Protein AF-A0A7W1I164-F1 (afdb_monomer)

Nearest PDB structures (foldseek):
  8ua7-assembly1_F  TM=4.311E-01  e=1.683E+00  Medusavirus
  3b0d-assembly2_C  TM=5.073E-01  e=7.422E+00  Gallus gallus
  7yrd-assembly1_F  TM=4.474E-01  e=6.166E+00  Xenopus laevis
  8f0x-assembly1_C  TM=4.044E-01  e=7.895E+00  Saccharomyces cerevisiae S288C

Mean predicted aligned error: 8.83 Å

Secondary structure (DSSP, 8-state):
--HHHHHHHHHHHHHHHSS---S--HHHHHHHHHS-PPPPP-TTSHHHHHHHHHHHHHHHHHHHHHHHS----SSHHHHHHHHHHHHHHHHHHTT----PPBPTTS-B---SS---

Sequence (116 aa):
MEDKERVEVLEAALAQMLKPIKGILFSVIIKALAERQVLQINKSDPADEDLVLRLEKAILICAAELESKPVRRPRPNEVGNDVEAYVMRALPQVGLNAARPTSAAGAGKSTGYPDI

Foldseek 3Di:
DPVVVVVVVVVVVVVVVPPPDPDDDPQVVCCVPVVDGDDDQDPVDPVSVLVVVLLVQLVVQLVVVCVVPPDDDPDPLQSQLVSLVSSCVSNVVSVHHAAADADPVRDHDRPSHNRD

Structure (mmCIF, N/CA/C/O backbone):
data_AF-A0A7W1I164-F1
#
_entry.id   AF-A0A7W1I164-F1
#
loop_
_atom_site.group_PDB
_atom_site.id
_atom_site.type_symbol
_atom_site.label_atom_id
_atom_site.label_alt_id
_atom_site.label_comp_id
_atom_site.label_asym_id
_atom_site.label_entity_id
_atom_site.label_seq_id
_atom_site.pdbx_PDB_ins_code
_atom_site.Cartn_x
_atom_site.Cartn_y
_atom_site.Cartn_z
_atom_site.occupancy
_atom_site.B_iso_or_equiv
_atom_site.auth_seq_id
_atom_site.auth_comp_id
_atom_site.auth_asym_id
_atom_site.auth_atom_id
_atom_site.pdbx_PDB_model_num
ATOM 1 N N . MET A 1 1 ? 33.728 -0.468 -44.839 1.00 57.38 1 MET A N 1
ATOM 2 C CA . MET A 1 1 ? 33.560 -0.712 -43.397 1.00 57.38 1 MET A CA 1
ATOM 3 C C . MET A 1 1 ? 34.011 -2.137 -43.186 1.00 57.38 1 MET A C 1
ATOM 5 O O . MET A 1 1 ? 33.384 -3.032 -43.748 1.00 57.38 1 MET A O 1
ATOM 9 N N . GLU A 1 2 ? 35.173 -2.323 -42.567 1.00 72.62 2 GLU A N 1
ATOM 10 C CA . GLU A 1 2 ? 35.710 -3.664 -42.323 1.00 72.62 2 GLU A CA 1
ATOM 11 C C . GLU A 1 2 ? 34.717 -4.443 -41.453 1.00 72.62 2 GLU A C 1
ATOM 13 O O . GLU A 1 2 ? 34.043 -3.859 -40.602 1.00 72.62 2 GLU A O 1
ATOM 18 N N . ASP A 1 3 ? 34.582 -5.753 -41.672 1.00 81.44 3 ASP A N 1
ATOM 19 C CA . ASP A 1 3 ? 33.590 -6.571 -40.956 1.00 81.44 3 ASP A CA 1
ATOM 20 C C . ASP A 1 3 ? 33.727 -6.456 -39.432 1.00 81.44 3 ASP A C 1
ATOM 22 O O . ASP A 1 3 ? 32.731 -6.520 -38.715 1.00 81.44 3 ASP A O 1
ATOM 26 N N . LYS A 1 4 ? 34.938 -6.178 -38.941 1.00 86.25 4 LYS A N 1
ATOM 27 C CA . LYS A 1 4 ? 35.208 -5.927 -37.527 1.00 86.25 4 LYS A CA 1
ATOM 28 C C . LYS A 1 4 ? 34.549 -4.646 -37.001 1.00 86.25 4 LYS A C 1
ATOM 30 O O . LYS A 1 4 ? 33.885 -4.704 -35.973 1.00 86.25 4 LYS A O 1
ATOM 35 N N . GLU A 1 5 ? 34.650 -3.525 -37.719 1.00 88.38 5 GLU A N 1
ATOM 36 C CA . GLU A 1 5 ? 33.973 -2.273 -37.332 1.00 88.38 5 GLU A CA 1
ATOM 37 C C . GLU A 1 5 ? 32.452 -2.450 -37.306 1.00 88.38 5 GLU A C 1
ATOM 39 O O . GLU A 1 5 ? 31.773 -1.945 -36.415 1.00 88.38 5 GLU A O 1
ATOM 44 N N . ARG A 1 6 ? 31.896 -3.197 -38.270 1.00 88.94 6 ARG A N 1
ATOM 45 C CA . ARG A 1 6 ? 30.453 -3.482 -38.306 1.00 88.94 6 ARG A CA 1
ATOM 46 C C . ARG A 1 6 ? 30.012 -4.303 -37.100 1.00 88.94 6 ARG A C 1
ATOM 48 O O . ARG A 1 6 ? 28.968 -4.002 -36.525 1.00 88.94 6 ARG A O 1
ATOM 55 N N . VAL A 1 7 ? 30.782 -5.325 -36.731 1.00 92.88 7 VAL A N 1
ATOM 56 C CA . VAL A 1 7 ? 30.495 -6.155 -35.554 1.00 92.88 7 VAL A CA 1
ATOM 57 C C . VAL A 1 7 ? 30.582 -5.321 -34.276 1.00 92.88 7 VAL A C 1
ATOM 59 O O . VAL A 1 7 ? 29.643 -5.358 -33.489 1.00 92.88 7 VAL A O 1
ATOM 62 N N . GLU A 1 8 ? 31.615 -4.492 -34.109 1.00 93.62 8 GLU A N 1
ATOM 63 C CA . GLU A 1 8 ? 31.769 -3.626 -32.929 1.00 93.62 8 GLU A CA 1
ATOM 64 C C . GLU A 1 8 ? 30.611 -2.619 -32.785 1.00 93.62 8 GLU A C 1
ATOM 66 O O . GLU A 1 8 ? 30.080 -2.426 -31.689 1.00 93.62 8 GLU A O 1
ATOM 71 N N . VAL A 1 9 ? 30.150 -2.022 -33.892 1.00 90.75 9 VAL A N 1
ATOM 72 C CA . VAL A 1 9 ? 28.979 -1.124 -33.893 1.00 90.75 9 VAL A CA 1
ATOM 73 C C . VAL A 1 9 ? 27.701 -1.867 -33.489 1.00 90.75 9 VAL A C 1
ATOM 75 O O . VAL A 1 9 ? 26.895 -1.340 -32.716 1.00 90.75 9 VAL A O 1
ATOM 78 N N . LEU A 1 10 ? 27.505 -3.091 -33.984 1.00 91.69 10 LEU A N 1
ATOM 79 C CA . LEU A 1 10 ? 26.333 -3.908 -33.658 1.00 91.69 10 LEU A CA 1
ATOM 80 C C . LEU A 1 10 ? 26.351 -4.386 -32.201 1.00 91.69 10 LEU A C 1
ATOM 82 O O . LEU A 1 10 ? 25.319 -4.323 -31.531 1.00 91.69 10 LEU A O 1
ATOM 86 N N . GLU A 1 11 ? 27.507 -4.807 -31.689 1.00 92.81 11 GLU A N 1
ATOM 87 C CA . GLU A 1 11 ? 27.683 -5.197 -30.287 1.00 92.81 11 GLU A CA 1
ATOM 88 C C . GLU A 1 11 ? 27.423 -4.020 -29.342 1.00 92.81 11 GLU A C 1
ATOM 90 O O . GLU A 1 11 ? 26.710 -4.174 -28.346 1.00 92.81 11 GLU A O 1
ATOM 95 N N . ALA A 1 12 ? 27.918 -2.825 -29.676 1.00 90.94 12 ALA A N 1
ATOM 96 C CA . ALA A 1 12 ? 27.664 -1.614 -28.900 1.00 90.94 12 ALA A CA 1
ATOM 97 C C . ALA A 1 12 ? 26.171 -1.240 -28.881 1.00 90.94 12 ALA A C 1
ATOM 99 O O . ALA A 1 12 ? 25.629 -0.902 -27.822 1.00 90.94 12 ALA A O 1
ATOM 100 N N . ALA A 1 13 ? 25.486 -1.350 -30.024 1.00 86.88 13 ALA A N 1
ATOM 101 C CA . ALA A 1 13 ? 24.050 -1.101 -30.121 1.00 86.88 13 ALA A CA 1
ATOM 102 C C . ALA A 1 13 ? 23.239 -2.107 -29.283 1.00 86.88 13 ALA A C 1
ATOM 104 O O . ALA A 1 13 ? 22.378 -1.705 -28.494 1.00 86.88 13 ALA A O 1
ATOM 105 N N . LEU A 1 14 ? 23.555 -3.405 -29.377 1.00 87.88 14 LEU A N 1
ATOM 106 C CA . LEU A 1 14 ? 22.921 -4.443 -28.556 1.00 87.88 14 LEU A CA 1
ATOM 107 C C . LEU A 1 14 ? 23.170 -4.217 -27.063 1.00 87.88 14 LEU A C 1
ATOM 109 O O . LEU A 1 14 ? 22.235 -4.293 -26.267 1.00 87.88 14 LEU A O 1
ATOM 113 N N . ALA A 1 15 ? 24.400 -3.882 -26.669 1.00 87.50 15 ALA A N 1
ATOM 114 C CA . ALA A 1 15 ? 24.736 -3.601 -25.277 1.00 87.50 15 ALA A CA 1
ATOM 115 C C . ALA A 1 15 ? 23.920 -2.429 -24.709 1.00 87.50 15 ALA A C 1
ATOM 117 O O . ALA A 1 15 ? 23.569 -2.436 -23.529 1.00 87.50 15 ALA A O 1
ATOM 118 N N . GLN A 1 16 ? 23.584 -1.430 -25.530 1.00 81.81 16 GLN A N 1
ATOM 119 C CA . GLN A 1 16 ? 22.743 -0.309 -25.117 1.00 81.81 16 GLN A CA 1
ATOM 120 C C . GLN A 1 16 ? 21.265 -0.697 -24.983 1.00 81.81 16 GLN A C 1
ATOM 122 O O . GLN A 1 16 ? 20.613 -0.235 -24.048 1.00 81.81 16 GLN A O 1
ATOM 127 N N 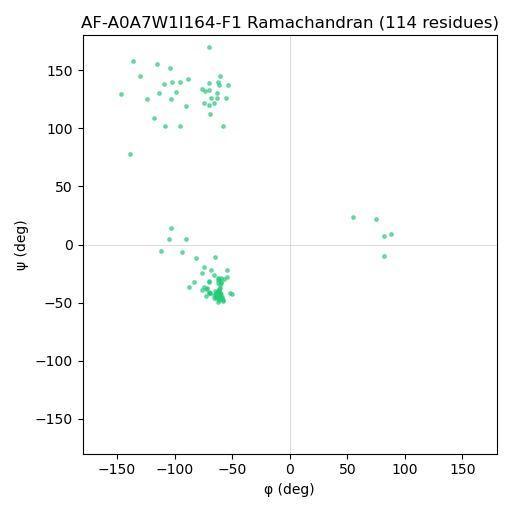. MET A 1 17 ? 20.756 -1.578 -25.848 1.00 79.62 17 MET A N 1
ATOM 128 C CA . MET A 1 17 ? 19.387 -2.110 -25.758 1.00 79.62 17 MET A CA 1
ATOM 129 C C . MET A 1 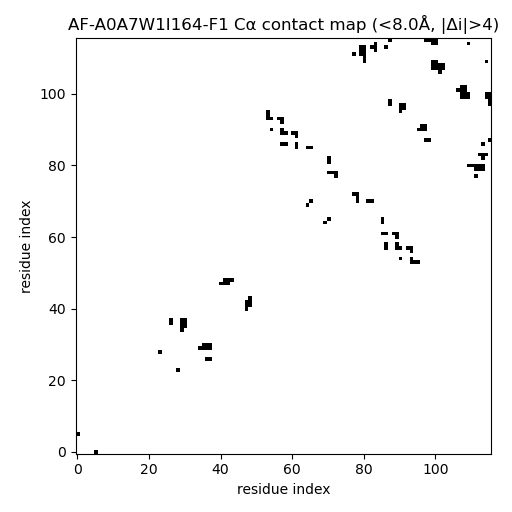17 ? 19.193 -3.067 -24.574 1.00 79.62 17 MET A C 1
ATOM 131 O O . MET A 1 17 ? 18.106 -3.140 -24.008 1.00 79.62 17 MET A O 1
ATOM 135 N N . LEU A 1 18 ? 20.246 -3.793 -24.193 1.00 80.25 18 LEU A N 1
ATOM 136 C CA . LEU A 1 18 ? 20.236 -4.741 -23.075 1.00 80.25 18 LEU A CA 1
ATOM 137 C C . LEU A 1 18 ? 20.424 -4.068 -21.710 1.00 80.25 18 LEU A C 1
ATOM 139 O O . LEU A 1 18 ? 20.220 -4.712 -20.678 1.00 80.25 18 LEU A O 1
ATOM 143 N N . LYS A 1 19 ? 20.807 -2.784 -21.670 1.00 80.69 19 LYS A N 1
ATOM 144 C CA . LYS A 1 19 ? 20.863 -2.037 -20.412 1.00 80.69 19 LYS A CA 1
ATOM 145 C C . LYS A 1 19 ? 19.441 -1.894 -19.866 1.00 80.69 19 LYS A C 1
ATOM 147 O O . LYS A 1 19 ? 18.600 -1.298 -20.539 1.00 80.69 19 LYS A O 1
ATOM 152 N N . PRO A 1 20 ? 19.166 -2.375 -18.638 1.00 75.50 20 PRO A N 1
ATOM 153 C CA . PRO A 1 20 ? 17.867 -2.184 -18.017 1.00 75.50 20 PRO A CA 1
ATOM 154 C C . PRO A 1 20 ? 17.553 -0.694 -17.979 1.00 75.50 20 PRO A C 1
ATOM 156 O O . PRO A 1 20 ? 18.364 0.091 -17.477 1.00 75.50 20 PRO A O 1
ATOM 159 N N . ILE A 1 21 ? 16.399 -0.301 -18.513 1.00 75.31 21 ILE A N 1
ATOM 160 C CA . ILE A 1 21 ? 16.011 1.102 -18.487 1.00 75.31 21 ILE A CA 1
ATOM 161 C C . ILE A 1 21 ? 15.709 1.462 -17.032 1.00 75.31 21 ILE A C 1
ATOM 163 O O . ILE A 1 21 ? 14.773 0.948 -16.423 1.00 75.31 21 ILE A O 1
ATOM 167 N N . LYS A 1 22 ? 16.555 2.312 -16.452 1.00 78.81 22 LYS A N 1
ATOM 168 C CA . LYS A 1 22 ? 16.429 2.804 -15.077 1.00 78.81 22 LYS A CA 1
ATOM 169 C C . LYS A 1 22 ? 15.904 4.236 -15.100 1.00 78.81 22 LYS A C 1
ATOM 171 O O . LYS A 1 22 ? 16.154 4.972 -16.047 1.00 78.81 22 LYS A O 1
ATOM 176 N N . GLY A 1 23 ? 15.199 4.635 -14.044 1.00 83.88 23 GLY A N 1
ATOM 177 C CA . GLY A 1 23 ? 14.719 6.012 -13.884 1.00 83.88 23 GLY A CA 1
ATOM 178 C C . GLY A 1 23 ? 13.430 6.347 -14.639 1.00 83.88 23 GLY A C 1
ATOM 179 O O . GLY A 1 23 ? 13.025 7.505 -14.640 1.00 83.88 23 GLY A O 1
ATOM 180 N N . ILE A 1 24 ? 12.755 5.364 -15.247 1.00 85.88 24 ILE A N 1
ATOM 181 C CA . ILE A 1 24 ? 11.384 5.569 -15.727 1.00 85.88 24 ILE A CA 1
ATOM 182 C C . ILE A 1 24 ? 10.449 5.603 -14.516 1.00 85.88 24 ILE A C 1
ATOM 184 O O . ILE A 1 24 ? 10.500 4.722 -13.657 1.00 85.88 24 ILE A O 1
ATOM 188 N N . LEU A 1 25 ? 9.572 6.605 -14.463 1.00 89.00 25 LEU A N 1
ATOM 189 C CA . LEU A 1 25 ? 8.535 6.687 -13.440 1.00 89.00 25 LEU A CA 1
ATOM 190 C C . LEU A 1 25 ? 7.585 5.489 -13.534 1.00 89.00 25 LEU A C 1
ATOM 192 O O . LEU A 1 25 ? 7.116 5.135 -14.616 1.00 89.00 25 LEU A O 1
ATOM 196 N N . PHE A 1 26 ? 7.231 4.921 -12.383 1.00 88.50 26 PHE A N 1
ATOM 197 C CA . PHE A 1 26 ? 6.270 3.821 -12.286 1.00 88.50 26 PHE A CA 1
ATOM 198 C C . PHE A 1 26 ? 4.960 4.115 -13.039 1.00 88.50 26 PHE A C 1
ATOM 200 O O . PHE A 1 26 ? 4.471 3.272 -13.785 1.00 88.50 26 PHE A O 1
ATOM 207 N N . SER A 1 27 ? 4.437 5.340 -12.928 1.00 92.25 27 SER A N 1
ATOM 208 C CA . SER A 1 27 ? 3.215 5.763 -13.623 1.00 92.25 27 SER A CA 1
ATOM 209 C C . SER A 1 27 ? 3.317 5.682 -15.150 1.00 92.25 27 SER A C 1
ATOM 211 O O . SER A 1 27 ? 2.338 5.334 -15.808 1.00 92.25 27 SER A O 1
ATOM 213 N N . VAL A 1 28 ? 4.496 5.951 -15.717 1.00 91.00 28 VAL A N 1
ATOM 214 C CA . VAL A 1 28 ? 4.754 5.833 -17.160 1.00 91.00 28 VAL A CA 1
ATOM 215 C C . VAL A 1 28 ? 4.772 4.366 -17.578 1.00 91.00 28 VAL A C 1
ATOM 217 O O . VAL A 1 28 ? 4.176 4.019 -18.595 1.00 91.00 28 VAL A O 1
ATOM 220 N N . ILE A 1 29 ? 5.389 3.499 -16.771 1.00 90.81 29 ILE A N 1
ATOM 221 C CA . ILE A 1 29 ? 5.420 2.052 -17.019 1.00 90.81 29 ILE A CA 1
ATOM 222 C C . ILE A 1 29 ? 3.999 1.477 -16.999 1.00 90.81 29 ILE A C 1
ATOM 224 O O . ILE A 1 29 ? 3.608 0.797 -17.943 1.00 90.81 29 ILE A O 1
ATOM 228 N N . ILE A 1 30 ? 3.202 1.786 -15.972 1.00 92.62 30 ILE A N 1
ATOM 229 C CA . ILE A 1 30 ? 1.813 1.307 -15.870 1.00 92.62 30 ILE A CA 1
ATOM 230 C C . ILE A 1 30 ? 0.967 1.800 -17.044 1.00 92.62 30 ILE A C 1
ATOM 232 O O . ILE A 1 30 ? 0.222 1.016 -17.631 1.00 92.62 30 ILE A O 1
ATOM 236 N N . LYS A 1 31 ? 1.131 3.064 -17.447 1.00 93.25 31 LYS A N 1
ATOM 237 C CA . LYS A 1 31 ? 0.437 3.607 -18.617 1.00 93.25 31 LYS A CA 1
ATOM 238 C C . LYS A 1 31 ? 0.800 2.874 -19.904 1.00 93.25 31 LYS A C 1
ATOM 240 O O . LYS A 1 31 ? -0.090 2.611 -20.703 1.00 93.25 31 LYS A O 1
ATOM 245 N N . ALA A 1 32 ? 2.073 2.541 -20.099 1.00 92.50 32 ALA A N 1
ATOM 246 C CA . ALA A 1 32 ? 2.529 1.838 -21.293 1.00 92.50 32 ALA A CA 1
ATOM 247 C C . ALA A 1 32 ? 2.108 0.359 -21.318 1.00 92.50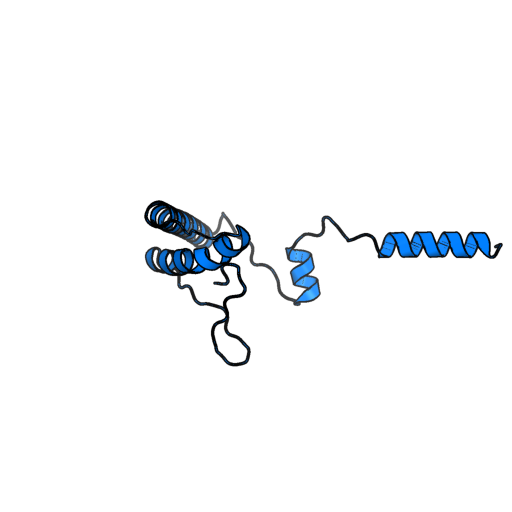 32 ALA A C 1
ATOM 249 O O . ALA A 1 32 ? 1.776 -0.153 -22.380 1.00 92.50 32 ALA A O 1
ATOM 250 N N . LEU A 1 33 ? 2.130 -0.326 -20.170 1.00 92.69 33 LEU A N 1
ATOM 251 C CA . LEU A 1 33 ? 1.878 -1.770 -20.098 1.00 92.69 33 LEU A CA 1
ATOM 252 C C . LEU A 1 33 ? 0.399 -2.133 -19.958 1.00 92.69 33 LEU A C 1
ATOM 254 O O . LEU A 1 33 ? -0.027 -3.156 -20.483 1.00 92.69 33 LEU A O 1
ATOM 258 N N . ALA A 1 34 ? -0.365 -1.338 -19.211 1.00 92.50 34 ALA A N 1
ATOM 259 C CA . ALA A 1 34 ? -1.752 -1.650 -18.873 1.00 92.50 34 ALA A CA 1
ATOM 260 C C . ALA A 1 34 ? -2.762 -0.705 -19.536 1.00 92.50 34 ALA A C 1
ATOM 262 O O . ALA A 1 34 ? -3.961 -0.889 -19.349 1.00 92.50 34 ALA A O 1
ATOM 263 N N . GLU A 1 35 ? -2.298 0.335 -20.241 1.00 93.19 35 GLU A N 1
ATOM 264 C CA . GLU A 1 35 ? -3.146 1.407 -20.790 1.00 93.19 35 GLU A CA 1
ATOM 265 C C . GLU A 1 35 ? -4.020 2.091 -19.716 1.00 93.19 35 GLU A C 1
ATOM 267 O O . GLU A 1 35 ? -5.058 2.693 -19.996 1.00 93.19 35 GLU A O 1
ATOM 272 N N . ARG A 1 36 ? -3.590 2.019 -18.448 1.00 93.62 36 ARG A N 1
ATOM 273 C CA . ARG A 1 36 ? -4.250 2.630 -17.285 1.00 93.62 36 ARG A CA 1
ATOM 274 C C . ARG A 1 36 ? -3.371 3.703 -16.660 1.00 93.62 36 ARG A C 1
ATOM 276 O O . ARG A 1 36 ? -2.152 3.682 -16.783 1.00 93.62 36 ARG A O 1
ATOM 283 N N . GLN A 1 37 ? -3.991 4.650 -15.963 1.00 93.81 37 GLN A N 1
ATOM 284 C CA . GLN A 1 37 ? -3.270 5.692 -15.234 1.00 93.81 37 GLN A CA 1
ATOM 285 C C . GLN A 1 37 ? -3.230 5.379 -13.741 1.00 93.81 37 GLN A C 1
ATOM 287 O O . GLN A 1 37 ? -4.218 4.926 -13.168 1.00 93.81 37 GLN A O 1
ATOM 292 N N . VAL A 1 38 ? -2.082 5.647 -13.119 1.00 92.44 38 VAL A N 1
ATOM 293 C CA . VAL A 1 38 ? -1.935 5.597 -11.662 1.00 92.44 38 VAL A CA 1
ATOM 294 C C . VAL A 1 38 ? -2.623 6.818 -11.066 1.00 92.44 38 VAL A C 1
ATOM 296 O O . VAL A 1 38 ? -2.247 7.948 -11.391 1.00 92.44 38 VAL A O 1
ATOM 299 N N . LEU A 1 39 ? -3.596 6.584 -10.187 1.00 91.50 39 LEU A N 1
ATOM 300 C CA . LEU A 1 39 ? -4.272 7.640 -9.439 1.00 91.50 39 LEU A CA 1
ATOM 301 C C . LEU A 1 39 ? -3.257 8.352 -8.540 1.00 91.50 39 LEU A C 1
ATOM 303 O O . LEU A 1 39 ? -2.509 7.711 -7.802 1.00 91.50 39 LEU A O 1
ATOM 307 N N . GLN A 1 40 ? -3.190 9.674 -8.661 1.00 91.38 4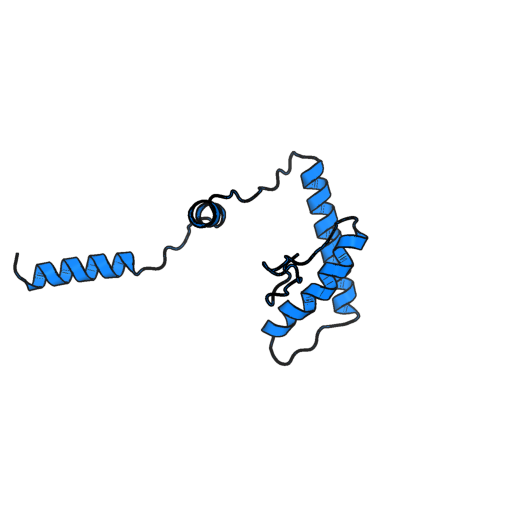0 GLN A N 1
ATOM 308 C CA . GLN A 1 40 ? -2.315 10.506 -7.841 1.00 91.38 40 GLN A CA 1
ATOM 309 C C . GLN A 1 40 ? -3.105 11.033 -6.649 1.00 91.38 40 GLN A C 1
ATOM 311 O O . GLN A 1 40 ? -4.241 11.455 -6.827 1.00 91.38 40 GLN A O 1
ATOM 316 N N . ILE A 1 41 ? -2.474 11.062 -5.475 1.00 92.50 41 ILE A N 1
ATOM 317 C CA . ILE A 1 41 ? -3.017 11.747 -4.300 1.00 92.50 41 ILE A CA 1
ATOM 318 C C . ILE A 1 41 ? -2.946 13.257 -4.545 1.00 92.50 41 ILE A C 1
ATOM 320 O O . ILE A 1 41 ? -1.857 13.821 -4.706 1.00 92.50 41 ILE A O 1
ATOM 324 N N . ASN A 1 42 ? -4.094 13.918 -4.530 1.00 94.50 42 ASN A N 1
ATOM 325 C CA . ASN A 1 42 ? -4.222 15.361 -4.553 1.00 94.50 42 ASN A CA 1
ATOM 326 C C . ASN A 1 42 ? -4.363 15.905 -3.127 1.00 94.50 42 ASN A C 1
ATOM 328 O O . ASN A 1 42 ? -5.440 15.909 -2.549 1.00 94.50 42 ASN A O 1
ATOM 332 N N . LYS A 1 43 ? -3.284 16.462 -2.572 1.00 90.31 43 LYS A N 1
ATOM 333 C CA . LYS A 1 43 ? -3.286 17.026 -1.207 1.00 90.31 43 LYS A CA 1
ATOM 334 C C . LYS A 1 43 ? -4.188 18.251 -1.018 1.00 90.31 43 LYS A C 1
ATOM 336 O O . LYS A 1 43 ? -4.352 18.704 0.106 1.00 90.31 43 LYS A O 1
ATOM 341 N N . SER A 1 44 ? -4.702 18.834 -2.097 1.00 94.88 44 SER A N 1
ATOM 342 C CA . SER A 1 44 ? -5.670 19.932 -2.029 1.00 94.88 44 SER A CA 1
ATOM 343 C C . SER A 1 44 ? -7.119 19.446 -2.093 1.00 94.88 44 SER A C 1
ATOM 345 O O . SER A 1 44 ? -8.025 20.263 -1.948 1.00 94.88 44 SER A O 1
ATOM 347 N N . ASP A 1 45 ? -7.344 18.150 -2.331 1.00 97.25 45 ASP A N 1
ATOM 348 C CA . ASP A 1 45 ? -8.660 17.526 -2.263 1.00 97.25 45 ASP A CA 1
ATOM 349 C C . ASP A 1 45 ? -8.907 16.998 -0.837 1.00 97.25 45 ASP A C 1
ATOM 351 O O . ASP A 1 45 ? -8.168 16.123 -0.374 1.00 97.25 45 ASP A O 1
ATOM 355 N N . PRO A 1 46 ? -9.945 17.488 -0.132 1.00 97.00 46 PRO A N 1
ATOM 356 C CA . PRO A 1 46 ? -10.281 17.013 1.208 1.00 97.00 46 PRO A CA 1
ATOM 357 C C . PRO A 1 46 ? -10.536 15.502 1.295 1.00 97.00 46 PRO A C 1
ATOM 359 O O . PRO A 1 46 ? -10.299 14.908 2.346 1.00 97.00 46 PRO A O 1
ATOM 362 N N . ALA A 1 47 ? -11.026 14.868 0.222 1.00 95.62 47 ALA A N 1
ATOM 363 C CA . ALA A 1 47 ? -11.275 13.427 0.212 1.00 95.62 47 ALA A CA 1
ATOM 364 C C . ALA A 1 47 ? -9.966 12.624 0.225 1.00 95.62 47 ALA A C 1
ATOM 366 O O . ALA A 1 47 ? -9.849 11.634 0.948 1.00 95.62 47 ALA A O 1
ATOM 367 N N . ASP A 1 48 ? -8.969 13.079 -0.531 1.00 96.44 48 ASP A N 1
ATOM 368 C CA . ASP A 1 48 ? -7.647 12.456 -0.574 1.00 96.44 48 ASP A CA 1
ATOM 369 C C . ASP A 1 48 ? -6.871 12.704 0.723 1.00 96.44 48 ASP A C 1
ATOM 371 O O . ASP A 1 48 ? -6.183 11.809 1.215 1.00 96.44 48 ASP A O 1
ATOM 375 N N . GLU A 1 49 ? -7.008 13.891 1.317 1.00 96.56 49 GLU A N 1
ATOM 376 C CA . GLU A 1 49 ? -6.439 14.186 2.634 1.00 96.56 49 GLU A CA 1
ATOM 377 C C . GLU A 1 49 ? -7.025 13.264 3.717 1.00 96.56 49 GLU A C 1
ATOM 379 O O . GLU A 1 49 ? -6.278 12.631 4.468 1.00 96.56 49 GLU A O 1
ATOM 384 N N . ASP A 1 50 ? -8.352 13.114 3.758 1.00 96.88 50 ASP A N 1
ATOM 385 C CA . ASP A 1 50 ? -9.028 12.196 4.681 1.00 96.88 50 ASP A CA 1
ATOM 386 C C . ASP A 1 50 ? -8.628 10.731 4.437 1.00 96.88 50 ASP A C 1
ATOM 388 O O . ASP A 1 50 ? -8.365 9.994 5.392 1.00 96.88 50 ASP A O 1
ATOM 392 N N . LEU A 1 51 ? -8.498 10.307 3.174 1.00 96.00 51 LEU A N 1
ATOM 393 C CA . LEU A 1 51 ? -7.999 8.975 2.827 1.00 96.00 51 LEU A CA 1
ATOM 394 C C . LEU A 1 51 ? -6.597 8.732 3.401 1.00 96.00 51 LEU A C 1
ATOM 396 O O . LEU A 1 51 ? -6.373 7.703 4.044 1.00 96.00 51 LEU A O 1
ATOM 400 N N . VAL A 1 52 ? -5.664 9.670 3.212 1.00 96.06 52 VAL A N 1
ATOM 401 C CA . VAL A 1 52 ? -4.294 9.560 3.743 1.00 96.06 52 VAL A CA 1
ATOM 402 C C . VAL A 1 52 ? -4.309 9.461 5.267 1.00 96.06 52 VAL A C 1
ATOM 404 O O . VAL A 1 52 ? -3.687 8.554 5.819 1.00 96.06 52 VAL A O 1
ATOM 407 N N . LEU A 1 53 ? -5.082 10.307 5.952 1.00 97.06 53 LEU A N 1
ATOM 408 C CA . LEU A 1 53 ? -5.200 10.273 7.414 1.00 97.06 53 LEU A CA 1
ATOM 409 C C . LEU A 1 53 ? -5.755 8.937 7.927 1.00 97.06 53 LEU A C 1
ATOM 411 O O . LEU A 1 53 ? -5.339 8.439 8.978 1.00 97.06 53 LEU A O 1
ATOM 415 N N . ARG A 1 54 ? -6.704 8.329 7.209 1.00 97.56 54 ARG A N 1
ATOM 416 C CA . ARG A 1 54 ? -7.233 7.001 7.557 1.00 97.56 54 ARG A CA 1
ATOM 417 C C . ARG A 1 54 ? -6.199 5.907 7.325 1.00 97.56 54 ARG A C 1
ATOM 419 O O . ARG A 1 54 ? -6.055 5.038 8.183 1.00 97.56 54 ARG A O 1
ATOM 426 N N . LEU A 1 55 ? -5.454 5.961 6.223 1.00 96.12 55 LEU A N 1
ATOM 427 C CA . LEU A 1 55 ? -4.370 5.015 5.945 1.00 96.12 55 LEU A CA 1
ATOM 428 C C . LEU A 1 55 ? -3.265 5.092 7.007 1.00 96.12 55 LEU A C 1
ATOM 430 O O . LEU A 1 55 ? -2.820 4.053 7.494 1.00 96.12 55 LEU A O 1
ATOM 434 N N . GLU A 1 56 ? -2.878 6.294 7.438 1.00 97.06 56 GLU A N 1
ATOM 435 C CA . GLU A 1 56 ? -1.929 6.489 8.542 1.00 97.06 56 GLU A CA 1
ATOM 436 C C . GLU A 1 56 ? -2.430 5.836 9.836 1.00 97.06 56 GLU A C 1
ATOM 438 O O . GLU A 1 56 ? -1.710 5.058 10.468 1.00 97.06 56 GLU A O 1
ATOM 443 N N . LYS A 1 57 ? -3.697 6.072 10.200 1.00 98.12 57 LYS A N 1
ATOM 444 C CA . LYS A 1 57 ? -4.323 5.430 11.368 1.00 98.12 57 LYS A CA 1
ATOM 445 C C . LYS A 1 57 ? -4.349 3.904 11.242 1.00 98.12 57 LYS A C 1
ATOM 447 O O . LYS A 1 57 ? -4.051 3.217 12.217 1.00 98.12 57 LYS A O 1
ATOM 452 N N . ALA A 1 58 ? -4.663 3.366 10.063 1.00 97.19 58 ALA A N 1
ATOM 453 C CA . ALA A 1 58 ? -4.665 1.922 9.827 1.00 97.19 58 ALA A CA 1
ATOM 454 C C . ALA A 1 58 ? -3.268 1.316 10.021 1.00 97.19 58 ALA A C 1
ATOM 456 O O . ALA A 1 58 ? -3.133 0.264 10.645 1.00 97.19 58 ALA A O 1
ATOM 457 N N . ILE A 1 59 ? -2.221 1.991 9.539 1.00 95.31 59 ILE A N 1
ATOM 458 C CA . ILE A 1 59 ? -0.835 1.544 9.716 1.00 95.31 59 ILE A CA 1
ATOM 459 C C . ILE A 1 59 ? -0.457 1.524 11.200 1.00 95.31 59 ILE A C 1
ATOM 461 O O . ILE A 1 59 ? 0.151 0.554 11.648 1.00 95.31 59 ILE A O 1
ATOM 465 N N . LEU A 1 60 ? -0.855 2.534 11.979 1.00 97.81 60 LEU A N 1
ATOM 466 C CA . LEU A 1 60 ? -0.595 2.565 13.424 1.00 97.81 60 LEU A CA 1
ATOM 467 C C . LEU A 1 60 ? -1.305 1.426 14.171 1.00 97.81 60 LEU A C 1
ATOM 469 O O . LEU A 1 60 ? -0.694 0.783 15.023 1.00 97.81 60 LEU A O 1
ATOM 473 N N . ILE A 1 61 ? -2.562 1.132 13.825 1.00 97.25 61 ILE A N 1
ATOM 474 C CA . ILE A 1 61 ? -3.310 -0.007 14.386 1.00 97.25 61 ILE A CA 1
ATOM 475 C C . ILE A 1 61 ? -2.611 -1.327 14.043 1.00 97.25 61 ILE A C 1
ATOM 477 O O . ILE A 1 61 ? -2.390 -2.162 14.920 1.00 97.25 61 ILE A O 1
ATOM 481 N N . CYS A 1 62 ? -2.226 -1.500 12.776 1.00 95.31 62 CYS A N 1
ATOM 482 C CA . CYS A 1 62 ? -1.496 -2.672 12.300 1.00 95.31 62 CYS A CA 1
ATOM 483 C C . CYS A 1 62 ? -0.166 -2.850 13.052 1.00 95.31 62 CYS A C 1
ATOM 485 O O . CYS A 1 62 ? 0.137 -3.948 13.517 1.00 95.31 62 CYS A O 1
ATOM 487 N N . ALA A 1 63 ? 0.598 -1.768 13.229 1.00 94.88 63 ALA A N 1
ATOM 488 C CA . ALA A 1 63 ? 1.870 -1.777 13.944 1.00 94.88 63 ALA A CA 1
ATOM 489 C C . ALA A 1 63 ? 1.704 -2.152 15.424 1.00 94.88 63 ALA A C 1
ATOM 491 O O . ALA A 1 63 ? 2.433 -3.012 15.912 1.00 94.88 63 ALA A O 1
ATOM 492 N N . ALA A 1 64 ? 0.716 -1.577 16.115 1.00 96.69 64 ALA A N 1
ATOM 493 C CA . ALA A 1 64 ? 0.418 -1.920 17.506 1.00 96.69 64 ALA A CA 1
ATOM 494 C C . ALA A 1 64 ? -0.000 -3.394 17.653 1.00 96.69 64 ALA A C 1
ATOM 496 O O . ALA A 1 64 ? 0.415 -4.089 18.585 1.00 96.69 64 ALA A O 1
ATOM 497 N N . GLU A 1 65 ? -0.791 -3.912 16.708 1.00 95.38 65 GLU A N 1
ATOM 498 C CA . GLU A 1 65 ? -1.167 -5.323 16.707 1.00 95.38 65 GLU A CA 1
ATOM 499 C C . GLU A 1 65 ? 0.052 -6.227 16.462 1.00 95.38 65 GLU A C 1
ATOM 501 O O . GLU A 1 65 ? 0.227 -7.214 17.181 1.00 95.38 65 GLU A O 1
ATOM 506 N N . LEU A 1 66 ? 0.922 -5.874 15.511 1.00 94.38 66 LEU A N 1
ATOM 507 C CA . LEU A 1 66 ? 2.178 -6.582 15.239 1.00 94.38 66 LEU A CA 1
ATOM 508 C C . LEU A 1 66 ? 3.131 -6.570 16.435 1.00 94.38 66 LEU A C 1
ATOM 510 O O . LEU A 1 66 ? 3.774 -7.581 16.702 1.00 94.38 66 LEU A O 1
ATOM 514 N N . GLU A 1 67 ? 3.210 -5.470 17.177 1.00 94.25 67 GLU A N 1
ATOM 515 C CA . GLU A 1 67 ? 4.009 -5.393 18.401 1.00 94.25 67 GLU A CA 1
ATOM 516 C C . GLU A 1 67 ? 3.472 -6.355 19.471 1.00 94.25 67 GLU A C 1
ATOM 518 O O . GLU A 1 67 ? 4.236 -7.106 20.081 1.00 94.25 67 GLU A O 1
ATOM 523 N N . SER A 1 68 ? 2.146 -6.409 19.642 1.00 95.19 68 SER A N 1
ATOM 524 C CA . SER A 1 68 ? 1.504 -7.323 20.597 1.00 95.19 68 SER A CA 1
ATOM 525 C C . SER A 1 68 ? 1.583 -8.800 20.182 1.00 95.19 68 SER A C 1
ATOM 527 O O . SER A 1 68 ? 1.642 -9.694 21.030 1.00 95.19 68 SER A O 1
ATOM 529 N N . LYS A 1 69 ? 1.570 -9.070 18.872 1.00 94.25 69 LYS A N 1
ATOM 530 C CA . LYS A 1 69 ? 1.541 -10.405 18.264 1.00 94.25 69 LYS A CA 1
ATOM 531 C C . LYS A 1 69 ? 2.493 -10.427 17.066 1.00 94.25 69 LYS A C 1
ATOM 533 O O . LYS A 1 69 ? 2.031 -10.353 15.925 1.00 94.25 69 LYS A O 1
ATOM 538 N N . PRO A 1 70 ? 3.808 -10.537 17.299 1.00 91.69 70 PRO A N 1
ATOM 539 C CA . PRO A 1 70 ? 4.787 -10.455 16.227 1.00 91.69 70 PRO A CA 1
ATOM 540 C C . PRO A 1 70 ? 4.728 -11.676 15.316 1.00 91.69 70 PRO A C 1
ATOM 542 O O . PRO A 1 70 ? 4.649 -12.819 15.775 1.00 91.69 70 PRO A O 1
ATOM 545 N N . VAL A 1 71 ? 4.847 -11.430 14.013 1.00 90.44 71 VAL A N 1
ATOM 546 C CA . VAL A 1 71 ? 5.056 -12.482 13.017 1.00 90.44 71 VAL A CA 1
ATOM 547 C C . VAL A 1 71 ? 6.450 -13.074 13.215 1.00 90.44 71 VAL A C 1
ATOM 549 O O . VAL A 1 71 ? 7.453 -12.360 13.225 1.00 90.44 71 VAL A O 1
ATOM 552 N N . ARG A 1 72 ? 6.529 -14.398 13.361 1.00 91.06 72 ARG A N 1
ATOM 553 C CA . ARG A 1 72 ? 7.795 -15.124 13.512 1.00 91.06 72 ARG A CA 1
ATOM 554 C C . ARG A 1 72 ? 7.964 -16.091 12.354 1.00 91.06 72 ARG A C 1
ATOM 556 O O . ARG A 1 72 ? 7.275 -17.105 12.291 1.00 91.06 72 ARG A O 1
ATOM 563 N N . ARG A 1 73 ? 8.904 -15.787 11.459 1.00 88.94 73 ARG A N 1
ATOM 564 C CA . ARG A 1 73 ? 9.259 -16.648 10.328 1.00 88.94 73 ARG A CA 1
ATOM 565 C C . ARG A 1 73 ? 10.766 -16.866 10.252 1.00 88.94 73 ARG A C 1
ATOM 567 O O . ARG A 1 73 ? 11.515 -15.939 10.553 1.00 88.94 73 ARG A O 1
ATOM 574 N N . PRO A 1 74 ? 11.225 -18.059 9.827 1.00 87.88 74 PRO A N 1
ATOM 575 C CA . PRO A 1 74 ? 12.649 -18.307 9.605 1.00 87.88 74 PRO A CA 1
ATOM 576 C C . PRO A 1 74 ? 13.237 -17.419 8.505 1.00 87.88 74 PRO A C 1
ATOM 578 O O . PRO A 1 74 ? 14.418 -17.088 8.546 1.00 87.88 74 PRO A O 1
ATOM 581 N N . ARG A 1 75 ? 12.419 -17.052 7.510 1.00 84.62 75 ARG A N 1
ATOM 582 C CA . ARG A 1 75 ? 12.832 -16.227 6.376 1.00 84.62 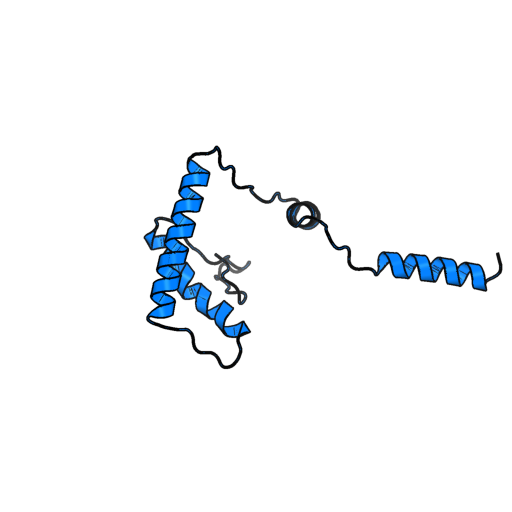75 ARG A CA 1
ATOM 583 C C . ARG A 1 75 ? 12.120 -14.868 6.412 1.00 84.62 75 ARG A C 1
ATOM 585 O O . ARG A 1 75 ? 10.894 -14.847 6.517 1.00 84.62 75 ARG A O 1
ATOM 592 N N . PRO A 1 76 ? 12.840 -13.739 6.276 1.00 81.50 76 PRO A N 1
ATOM 593 C CA . PRO A 1 76 ? 12.238 -12.404 6.327 1.00 81.50 76 PRO A CA 1
ATOM 594 C C . PRO A 1 76 ? 11.169 -12.141 5.260 1.00 81.50 76 PRO A C 1
ATOM 596 O O . PRO A 1 76 ? 10.214 -11.418 5.514 1.00 81.50 76 PRO A O 1
ATOM 599 N N . ASN A 1 77 ? 11.298 -12.734 4.072 1.00 76.81 77 ASN A N 1
ATOM 600 C CA . ASN A 1 77 ? 10.330 -12.547 2.989 1.00 76.81 77 ASN A CA 1
ATOM 601 C C . ASN A 1 77 ? 8.942 -13.123 3.320 1.00 76.81 77 ASN A C 1
ATOM 603 O O . ASN A 1 77 ? 7.954 -12.602 2.825 1.00 76.81 77 ASN A O 1
ATOM 607 N N . GLU A 1 78 ? 8.846 -14.135 4.187 1.00 79.25 78 GLU A N 1
ATOM 608 C CA . GLU A 1 78 ? 7.557 -14.686 4.637 1.00 79.25 78 GLU A CA 1
ATOM 609 C C . GLU A 1 78 ? 6.842 -13.765 5.637 1.00 79.25 78 GLU A C 1
ATOM 611 O O . GLU A 1 78 ? 5.630 -13.865 5.812 1.00 79.25 78 GLU A O 1
ATOM 616 N N . VAL A 1 79 ? 7.573 -12.839 6.270 1.00 84.62 79 VAL A N 1
ATOM 617 C CA . VAL A 1 79 ? 6.981 -11.844 7.172 1.00 84.62 79 VAL A CA 1
ATOM 618 C C . VAL A 1 79 ? 6.060 -10.905 6.395 1.00 84.62 79 VAL A C 1
ATOM 620 O O . VAL A 1 79 ? 4.974 -10.595 6.873 1.00 84.62 79 VAL A O 1
ATOM 623 N N . GLY A 1 80 ? 6.453 -10.505 5.180 1.00 76.75 80 GLY A N 1
ATOM 624 C CA . GLY A 1 80 ? 5.645 -9.636 4.318 1.00 76.75 80 GLY A CA 1
ATOM 625 C C . GLY A 1 80 ? 4.279 -10.237 3.974 1.00 76.75 80 GLY A C 1
ATOM 626 O O . GLY A 1 80 ? 3.270 -9.541 4.068 1.00 76.75 80 GLY A O 1
ATOM 627 N N . ASN A 1 81 ? 4.236 -11.538 3.667 1.00 79.88 81 ASN A N 1
ATOM 628 C CA . ASN A 1 81 ? 2.996 -12.266 3.381 1.00 79.88 81 ASN A CA 1
ATOM 629 C C . ASN A 1 81 ? 2.047 -12.258 4.587 1.00 79.88 81 ASN A C 1
ATOM 631 O O . ASN A 1 81 ? 0.8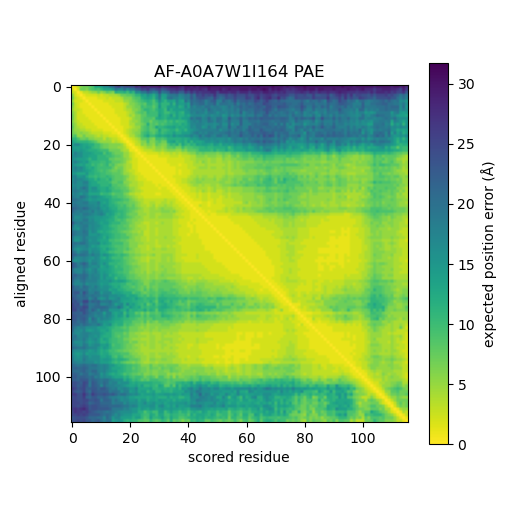47 -12.041 4.452 1.00 79.88 81 ASN A O 1
ATOM 635 N N . ASP A 1 82 ? 2.586 -12.500 5.780 1.00 86.75 82 ASP A N 1
ATOM 636 C CA . ASP A 1 82 ? 1.781 -12.642 6.992 1.00 86.75 82 ASP A CA 1
ATOM 637 C C . ASP A 1 82 ? 1.288 -11.289 7.533 1.00 86.75 82 ASP A C 1
ATOM 639 O O . ASP A 1 82 ? 0.243 -11.232 8.188 1.00 86.75 82 ASP A O 1
ATOM 643 N N . VAL A 1 83 ? 1.991 -10.190 7.225 1.00 89.44 83 VAL A N 1
ATOM 644 C CA . VAL A 1 83 ? 1.561 -8.820 7.561 1.00 89.44 83 VAL A CA 1
ATOM 645 C C . VAL A 1 83 ? 0.235 -8.462 6.883 1.00 89.44 83 VAL A C 1
ATOM 647 O O . VAL A 1 83 ? -0.556 -7.717 7.461 1.00 89.44 83 VAL A O 1
ATOM 650 N N . GLU A 1 84 ? -0.069 -9.030 5.712 1.00 88.88 84 GLU A N 1
ATOM 651 C CA . GLU A 1 84 ? -1.322 -8.782 4.985 1.00 88.88 84 GLU A CA 1
ATOM 652 C C . GLU A 1 84 ? -2.558 -8.981 5.875 1.00 88.88 84 GLU A C 1
ATOM 654 O O . GLU A 1 84 ? -3.472 -8.159 5.868 1.00 88.88 84 GLU A O 1
ATOM 659 N N . ALA A 1 85 ? -2.571 -10.026 6.708 1.00 89.12 85 ALA A N 1
ATOM 660 C CA . ALA A 1 85 ? -3.692 -10.304 7.602 1.00 89.12 85 ALA A CA 1
ATOM 661 C C . ALA A 1 85 ? -3.930 -9.177 8.626 1.00 89.12 85 ALA A C 1
ATOM 663 O O . ALA A 1 85 ? -5.076 -8.924 8.995 1.00 89.12 85 ALA A O 1
ATOM 664 N N . TYR A 1 86 ? -2.869 -8.508 9.081 1.00 92.75 86 TYR A N 1
ATOM 665 C CA . TYR A 1 86 ? -2.953 -7.383 10.014 1.00 92.75 86 TYR A CA 1
ATOM 666 C C . TYR A 1 86 ? -3.495 -6.139 9.307 1.00 92.75 86 TYR A C 1
ATOM 668 O O . TYR A 1 86 ? -4.418 -5.497 9.804 1.00 92.75 86 TYR A O 1
ATOM 676 N N . VAL A 1 87 ? -3.009 -5.854 8.095 1.00 92.19 87 VAL A N 1
ATOM 677 C CA . VAL A 1 87 ? -3.497 -4.721 7.290 1.00 92.19 87 VAL A CA 1
ATOM 678 C C . VAL A 1 87 ? -4.979 -4.896 6.935 1.00 92.19 87 VAL A C 1
ATOM 680 O O . VAL A 1 87 ? -5.771 -3.976 7.135 1.00 92.19 87 VAL A O 1
ATOM 683 N N . MET A 1 88 ? -5.382 -6.101 6.515 1.00 91.06 88 MET A N 1
ATOM 684 C CA . MET A 1 88 ? -6.779 -6.446 6.211 1.00 91.06 88 MET A CA 1
ATOM 685 C C . MET A 1 88 ? -7.720 -6.273 7.413 1.00 91.06 88 MET A C 1
ATOM 687 O O . MET A 1 88 ? -8.901 -5.992 7.225 1.00 91.06 88 MET A O 1
ATOM 691 N N . ARG A 1 89 ? -7.223 -6.431 8.649 1.00 93.06 89 ARG A N 1
ATOM 692 C CA . ARG A 1 89 ? -7.998 -6.158 9.872 1.00 93.06 89 ARG A CA 1
ATOM 693 C C . ARG A 1 89 ? -8.000 -4.684 10.259 1.00 93.06 89 ARG A C 1
ATOM 695 O O . ARG A 1 89 ? -8.981 -4.225 10.840 1.00 93.06 89 ARG A O 1
ATOM 702 N N . ALA A 1 90 ? -6.922 -3.955 9.986 1.00 95.94 90 ALA A N 1
ATOM 703 C CA . ALA A 1 90 ? -6.775 -2.559 10.385 1.00 95.94 90 ALA A CA 1
ATOM 704 C C . ALA A 1 90 ? -7.591 -1.596 9.507 1.00 95.94 90 ALA A C 1
ATOM 706 O O . ALA A 1 90 ? -8.204 -0.667 10.027 1.00 95.94 90 ALA A O 1
ATOM 707 N N . LEU A 1 91 ? -7.651 -1.832 8.193 1.00 95.94 91 LEU A N 1
ATOM 708 C CA . LEU A 1 91 ? -8.358 -0.954 7.250 1.00 95.94 91 LEU A CA 1
ATOM 709 C C . LEU A 1 91 ? -9.864 -0.794 7.567 1.00 95.94 91 LEU A C 1
ATOM 711 O O . LEU A 1 91 ? -10.326 0.347 7.660 1.00 95.94 91 LEU A O 1
ATOM 715 N N . PRO A 1 92 ? -10.636 -1.863 7.857 1.00 96.50 92 PRO A N 1
ATOM 716 C CA . PRO A 1 92 ? -12.042 -1.710 8.234 1.00 96.50 92 PRO A CA 1
ATOM 717 C C . PRO A 1 92 ? -12.259 -0.908 9.523 1.00 96.50 92 PRO A C 1
A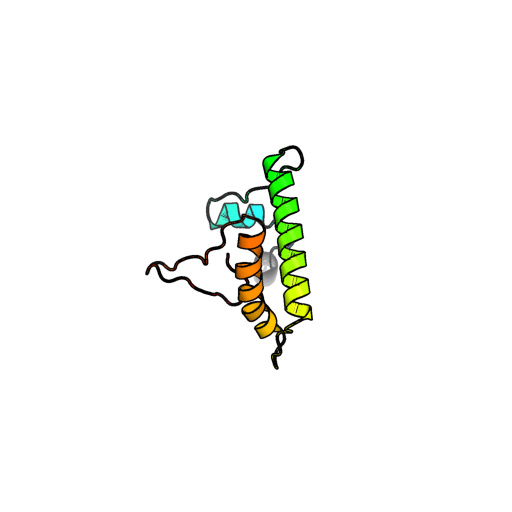TOM 719 O O . PRO A 1 92 ? -13.277 -0.232 9.657 1.00 96.50 92 PRO A O 1
ATOM 722 N N . GLN A 1 93 ? -11.302 -0.928 10.460 1.00 96.88 93 GLN A N 1
ATOM 723 C CA . GLN A 1 93 ? -11.398 -0.178 11.723 1.00 96.88 93 GLN A CA 1
ATOM 724 C C . GLN A 1 93 ? -11.329 1.339 11.516 1.00 96.88 93 GLN A C 1
ATOM 726 O O . GLN A 1 93 ? -11.812 2.095 12.355 1.00 96.88 93 GLN A O 1
ATOM 731 N N . VAL A 1 94 ? -10.770 1.788 10.390 1.00 97.12 94 VAL A N 1
ATOM 732 C CA . VAL A 1 94 ? -10.735 3.203 9.990 1.00 97.12 94 VAL A CA 1
ATOM 733 C C . VAL A 1 94 ? -11.769 3.530 8.906 1.00 97.12 94 VAL A C 1
ATOM 735 O O . VAL A 1 94 ? -11.705 4.587 8.279 1.00 97.12 94 VAL A O 1
ATOM 738 N N . GLY A 1 95 ? -12.731 2.631 8.670 1.00 96.44 95 GLY A N 1
ATOM 739 C CA . GLY A 1 95 ? -13.796 2.821 7.686 1.00 96.44 95 GLY A CA 1
ATOM 740 C C . GLY A 1 95 ? -13.347 2.659 6.233 1.00 96.44 95 GLY A C 1
ATOM 741 O O . GLY A 1 95 ? -13.998 3.204 5.344 1.00 96.44 95 GLY A O 1
ATOM 742 N N . LEU A 1 96 ? -12.241 1.949 5.983 1.00 95.00 96 LEU A N 1
ATOM 743 C CA . LEU A 1 96 ? -11.783 1.598 4.639 1.00 95.00 96 LEU A CA 1
ATOM 744 C C . LEU A 1 96 ? -12.116 0.133 4.346 1.00 95.00 96 LEU A C 1
ATOM 746 O O . LEU A 1 96 ? -11.729 -0.771 5.086 1.00 95.00 96 LEU A O 1
ATOM 750 N N . ASN A 1 97 ? -12.828 -0.109 3.247 1.00 91.75 97 ASN A N 1
ATOM 751 C CA . ASN A 1 97 ? -13.085 -1.469 2.786 1.00 91.75 97 ASN A CA 1
ATOM 752 C C . ASN A 1 97 ? -11.786 -2.081 2.254 1.00 91.75 97 ASN A C 1
ATOM 754 O O . ASN A 1 97 ? -11.090 -1.457 1.459 1.00 91.75 97 ASN A O 1
ATOM 758 N N . ALA A 1 98 ? -11.493 -3.306 2.677 1.00 89.31 98 ALA A N 1
ATOM 759 C CA . ALA A 1 98 ? -10.314 -4.052 2.262 1.00 89.31 98 ALA A CA 1
ATOM 760 C C . ALA A 1 98 ? -10.754 -5.394 1.680 1.00 89.31 98 ALA A C 1
ATOM 762 O O . ALA A 1 98 ? -11.486 -6.144 2.337 1.00 89.31 98 ALA A O 1
ATOM 763 N N . ALA A 1 99 ? -10.337 -5.702 0.454 1.00 87.81 99 ALA A N 1
ATOM 764 C CA . ALA A 1 99 ? -10.704 -6.941 -0.216 1.00 87.81 99 ALA A CA 1
ATOM 765 C C . ALA A 1 99 ? -9.564 -7.415 -1.110 1.00 87.81 99 ALA A C 1
ATOM 767 O O . ALA A 1 99 ? -9.090 -6.684 -1.961 1.00 87.81 99 ALA A O 1
ATOM 768 N N . ARG A 1 100 ? -9.176 -8.683 -0.985 1.00 86.12 100 ARG A N 1
ATOM 769 C CA . ARG A 1 100 ? -8.149 -9.245 -1.866 1.00 86.12 100 ARG A CA 1
ATOM 770 C C . ARG A 1 100 ? -8.610 -9.220 -3.324 1.00 86.12 100 ARG A C 1
ATOM 772 O O . ARG A 1 100 ? -9.755 -9.618 -3.585 1.00 86.12 100 ARG A O 1
ATOM 779 N N . PRO A 1 101 ? -7.723 -8.892 -4.278 1.00 81.56 101 PRO A N 1
ATOM 780 C CA . PRO A 1 101 ? -8.013 -9.056 -5.688 1.00 81.56 101 PRO A CA 1
ATOM 781 C C . PRO A 1 101 ? -8.463 -10.481 -5.997 1.00 81.56 101 PRO A C 1
ATOM 783 O O . PRO A 1 101 ? -7.915 -11.479 -5.507 1.00 81.56 101 PRO A O 1
ATOM 786 N N . THR A 1 102 ? -9.495 -10.578 -6.825 1.00 83.75 102 THR A N 1
ATOM 787 C CA . THR A 1 102 ? -10.027 -11.863 -7.258 1.00 8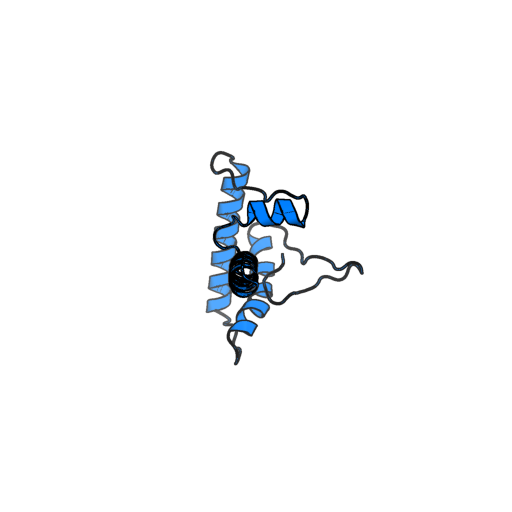3.75 102 THR A CA 1
ATOM 788 C C . THR A 1 102 ? -9.295 -12.339 -8.503 1.00 83.75 102 THR A C 1
ATOM 790 O O . THR A 1 102 ? -8.921 -11.576 -9.392 1.00 83.75 102 THR A O 1
ATOM 793 N N . SER A 1 103 ? -9.061 -13.644 -8.565 1.00 80.38 103 SER A N 1
ATOM 794 C CA . SER A 1 103 ? -8.609 -14.291 -9.792 1.00 80.38 103 SER A CA 1
ATOM 795 C C . SER A 1 103 ? -9.719 -14.318 -10.844 1.00 80.38 103 SER A C 1
ATOM 797 O O . SER A 1 103 ? -10.886 -14.109 -10.528 1.00 80.38 103 SER A O 1
ATOM 799 N N . ALA A 1 104 ? -9.385 -14.694 -12.081 1.00 77.69 104 ALA A N 1
ATOM 800 C CA . ALA A 1 104 ? -10.381 -14.930 -13.132 1.00 77.69 104 ALA A CA 1
ATOM 801 C C . ALA A 1 104 ? -11.471 -15.953 -12.734 1.00 77.69 104 ALA A C 1
ATOM 803 O O . ALA A 1 104 ? -12.560 -15.935 -13.294 1.00 77.69 104 ALA A O 1
ATOM 804 N N . ALA A 1 105 ? -11.196 -16.821 -11.751 1.00 80.31 105 ALA A N 1
ATOM 805 C CA . ALA A 1 105 ? -12.151 -17.776 -11.188 1.00 80.31 105 ALA A CA 1
ATOM 806 C C . ALA A 1 105 ? -12.954 -17.224 -9.986 1.00 80.31 105 ALA A C 1
ATOM 808 O O . ALA A 1 105 ? -13.673 -17.975 -9.334 1.00 80.31 105 ALA A O 1
ATOM 809 N N . GLY A 1 106 ? -12.802 -15.943 -9.635 1.00 75.88 106 GLY A N 1
ATOM 810 C CA . GLY A 1 106 ? -13.521 -15.275 -8.542 1.00 75.88 106 GLY A CA 1
ATOM 811 C C . GLY A 1 106 ? -12.951 -15.503 -7.136 1.00 75.88 106 GLY A C 1
ATOM 812 O O . GLY A 1 106 ? -13.343 -14.814 -6.201 1.00 75.88 106 GLY A O 1
ATOM 813 N N . ALA A 1 107 ? -11.997 -16.421 -6.959 1.00 74.50 107 ALA A N 1
ATOM 814 C CA . ALA A 1 107 ? -11.346 -16.640 -5.667 1.00 74.50 107 ALA A CA 1
ATOM 815 C C . ALA A 1 107 ? -10.321 -15.536 -5.364 1.00 74.50 107 ALA A C 1
ATOM 817 O O . ALA A 1 107 ? -9.500 -15.216 -6.231 1.00 74.50 107 ALA A O 1
ATOM 818 N N . GLY A 1 108 ? -10.344 -14.999 -4.139 1.00 73.44 108 GLY A N 1
ATOM 819 C CA . GLY A 1 108 ? -9.336 -14.056 -3.652 1.00 73.44 108 GLY A CA 1
ATOM 820 C C . GLY A 1 108 ? -7.956 -14.709 -3.600 1.00 73.44 108 GLY A C 1
ATOM 821 O O . GLY A 1 108 ? -7.813 -15.812 -3.066 1.00 73.44 108 GLY A O 1
ATOM 822 N N . LYS A 1 109 ? -6.944 -14.050 -4.167 1.00 66.94 109 LYS A N 1
ATOM 823 C CA . LYS A 1 109 ? -5.555 -14.529 -4.149 1.00 66.94 109 LYS A CA 1
ATOM 824 C C . LYS A 1 109 ? -4.713 -13.656 -3.227 1.00 66.94 109 LYS A C 1
ATOM 826 O O . LYS A 1 109 ? -4.836 -12.443 -3.259 1.00 66.94 109 LYS A O 1
ATOM 831 N N . SER A 1 110 ? -3.848 -14.289 -2.437 1.00 66.88 110 SER A N 1
ATOM 832 C CA . SER A 1 110 ? -2.711 -13.612 -1.808 1.00 66.88 110 SER A CA 1
ATOM 833 C C . SER A 1 110 ? -1.476 -13.905 -2.653 1.00 66.88 110 SER A C 1
ATOM 835 O O . SER A 1 110 ? -1.250 -15.052 -3.055 1.00 66.88 110 SER A O 1
ATOM 837 N N . THR A 1 111 ? -0.720 -12.864 -2.982 1.00 63.78 111 THR A N 1
ATOM 838 C CA . THR A 1 111 ? 0.439 -12.926 -3.886 1.00 63.78 111 THR A CA 1
ATOM 839 C C . THR A 1 111 ? 1.773 -12.856 -3.136 1.00 63.78 111 THR A C 1
ATOM 841 O O . THR A 1 111 ? 2.831 -12.880 -3.760 1.00 63.78 111 THR A 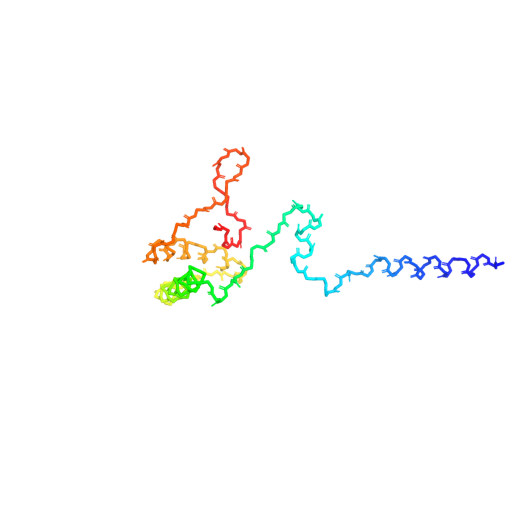O 1
ATOM 844 N N . GLY A 1 112 ? 1.740 -12.845 -1.797 1.00 58.97 112 GLY A N 1
ATOM 845 C CA . GLY A 1 112 ? 2.930 -12.740 -0.944 1.00 58.97 112 GLY A CA 1
ATOM 846 C C . GLY A 1 112 ? 3.354 -11.302 -0.624 1.00 58.97 112 GLY A C 1
ATOM 847 O O . GLY A 1 112 ? 4.392 -11.059 -0.025 1.00 58.97 112 GLY A O 1
ATOM 848 N N . TYR A 1 113 ? 2.532 -10.330 -0.984 1.00 66.12 113 TYR A N 1
ATOM 849 C CA . TYR A 1 113 ? 2.572 -8.980 -0.439 1.00 66.12 113 TYR A CA 1
ATOM 850 C C . TYR A 1 113 ? 1.133 -8.571 -0.152 1.00 66.12 113 TYR A C 1
ATOM 852 O O . TYR A 1 113 ? 0.240 -9.169 -0.755 1.00 66.12 113 TYR A O 1
ATOM 860 N N . PRO A 1 114 ? 0.888 -7.594 0.741 1.00 62.12 114 PRO A N 1
ATOM 861 C CA . PRO A 1 114 ? -0.463 -7.123 0.979 1.00 62.12 114 PRO A CA 1
ATOM 862 C C . PRO A 1 114 ? -1.091 -6.607 -0.317 1.00 62.12 114 PRO A C 1
ATOM 864 O O . PRO A 1 114 ? -0.773 -5.514 -0.776 1.00 62.12 114 PRO A O 1
ATOM 867 N N . ASP A 1 115 ? -1.944 -7.438 -0.906 1.00 71.56 115 ASP A N 1
ATOM 868 C CA . ASP A 1 115 ? -2.680 -7.169 -2.136 1.00 71.56 115 ASP A CA 1
ATOM 869 C C . ASP A 1 115 ? -4.141 -6.965 -1.725 1.00 71.56 115 ASP A C 1
ATOM 871 O O . ASP A 1 115 ? -4.825 -7.914 -1.320 1.00 71.56 115 ASP A O 1
ATOM 875 N N . ILE A 1 116 ? -4.558 -5.697 -1.680 1.00 73.12 116 ILE A N 1
ATOM 876 C CA . ILE A 1 116 ? -5.761 -5.202 -0.989 1.00 73.12 116 ILE A CA 1
ATOM 877 C C . ILE A 1 116 ? -6.521 -4.225 -1.881 1.00 73.12 116 ILE A C 1
ATOM 879 O O . ILE A 1 116 ? -5.850 -3.462 -2.611 1.00 73.12 116 ILE A O 1
#

Solvent-accessible surface area (backbone atoms only — not comparable to full-atom values): 6929 Å² total; per-residue (Å²): 131,58,72,64,60,54,48,52,53,51,52,54,51,49,55,60,69,68,47,78,88,73,92,72,55,68,52,58,52,42,32,72,74,67,76,39,79,68,86,75,85,45,84,87,38,69,67,46,42,51,49,50,57,34,52,54,51,18,52,51,50,26,50,55,48,37,71,78,57,63,83,84,60,98,47,75,71,59,42,46,37,60,46,28,64,41,47,56,58,20,29,53,78,56,75,35,91,64,54,50,53,58,45,102,85,65,50,66,49,84,82,56,46,69,53,97

Radius of gyration: 22.31 Å; Cα contacts (8 Å, |Δi|>4): 85; chains: 1; bounding box: 50×38×64 Å

pLDDT: mean 87.79, std 9.26, range [57.38, 98.12]